Protein AF-A0A1A7XK93-F1 (afdb_monomer_lite)

Foldseek 3Di:
DDLVVVLVVLVVVLVVQLQDQAHDLVRLVVSLVSLVVSVVSCCVVCVVDDDDPVSVCSNCQSVCCVVPNRNNVVDCVVVVVVVVQLVVVLVVDDPPPSVVVSVVVVVVVVVVVVVVDDDDVVCNPVDDDDDDDDD

Organism: NCBI:txid60296

Structure (mmCIF, N/CA/C/O backbone):
data_AF-A0A1A7XK93-F1
#
_entry.id   AF-A0A1A7XK93-F1
#
loop_
_atom_site.group_PDB
_atom_site.id
_atom_site.type_symbol
_atom_site.label_atom_id
_atom_site.label_alt_id
_atom_site.label_comp_id
_atom_site.label_asym_id
_atom_site.label_entity_id
_atom_site.label_seq_id
_atom_site.pdbx_PDB_ins_code
_atom_site.Cartn_x
_atom_site.Cartn_y
_atom_site.Cartn_z
_atom_site.occupancy
_atom_site.B_iso_or_equiv
_atom_site.auth_seq_id
_atom_site.auth_comp_id
_atom_site.auth_asym_id
_atom_site.auth_atom_id
_atom_site.pdbx_PDB_model_num
ATOM 1 N N . LYS A 1 1 ? -3.320 14.365 25.595 1.00 72.00 1 LYS A N 1
ATOM 2 C CA . LYS A 1 1 ? -2.542 14.049 24.365 1.00 72.00 1 LYS A CA 1
ATOM 3 C C . LYS A 1 1 ? -3.192 14.772 23.189 1.00 72.00 1 LYS A C 1
ATOM 5 O O . LYS A 1 1 ? -4.413 14.809 23.154 1.00 72.00 1 LYS A O 1
ATOM 10 N N . ASN A 1 2 ? -2.419 15.374 22.282 1.00 94.06 2 ASN A N 1
ATOM 11 C CA . ASN A 1 2 ? -2.963 16.127 21.144 1.00 94.06 2 ASN A CA 1
ATOM 12 C C . ASN A 1 2 ? -3.764 15.185 20.205 1.00 94.06 2 ASN A C 1
ATOM 14 O O . ASN A 1 2 ? -3.187 14.203 19.724 1.00 94.06 2 ASN A O 1
ATOM 18 N N . PRO A 1 3 ? -5.063 15.445 19.946 1.00 95.00 3 PRO A N 1
ATOM 19 C CA . PRO A 1 3 ? -5.918 14.546 19.168 1.00 95.00 3 PRO A CA 1
ATOM 20 C C . PRO A 1 3 ? -5.495 14.418 17.697 1.00 95.00 3 PRO A C 1
ATOM 22 O O . PRO A 1 3 ? -5.652 13.342 17.120 1.00 95.00 3 PRO A O 1
ATOM 25 N N . TYR A 1 4 ? -4.894 15.460 17.117 1.00 96.69 4 TYR A N 1
ATOM 26 C CA . TYR A 1 4 ? -4.381 15.456 15.743 1.00 96.69 4 TYR A CA 1
ATOM 27 C C . TYR A 1 4 ? -3.130 14.587 15.602 1.00 96.69 4 TYR A C 1
ATOM 29 O O . TYR A 1 4 ? -3.007 13.824 14.648 1.00 96.69 4 TYR A O 1
ATOM 37 N N . ILE A 1 5 ? -2.228 14.632 16.589 1.00 97.25 5 ILE A N 1
ATOM 38 C CA . ILE A 1 5 ? -1.066 13.731 16.619 1.00 97.25 5 ILE A CA 1
ATOM 39 C C . ILE A 1 5 ? -1.545 12.284 16.724 1.00 97.25 5 ILE A C 1
ATOM 41 O O . ILE A 1 5 ? -1.083 11.430 15.975 1.00 97.25 5 ILE A O 1
ATOM 45 N N . GLN A 1 6 ? -2.514 12.010 17.605 1.00 96.06 6 GLN A N 1
ATOM 46 C CA . GLN A 1 6 ? -3.064 10.662 17.730 1.00 96.06 6 GLN A CA 1
ATOM 47 C C . GLN A 1 6 ? -3.709 10.193 16.421 1.00 96.06 6 GLN A C 1
ATOM 49 O O . GLN A 1 6 ? -3.500 9.056 16.031 1.00 96.06 6 GLN A O 1
ATOM 54 N N . PHE A 1 7 ? -4.436 11.062 15.716 1.00 97.12 7 PHE A N 1
ATOM 55 C CA . PHE A 1 7 ? -5.022 10.743 14.412 1.00 97.12 7 PHE A CA 1
ATOM 56 C C . PHE A 1 7 ? -3.972 10.302 13.375 1.00 97.12 7 PHE A C 1
ATOM 58 O O . PHE A 1 7 ? -4.194 9.334 12.647 1.00 97.12 7 PHE A O 1
ATOM 65 N N . ILE A 1 8 ? -2.810 10.964 13.347 1.00 97.50 8 ILE A N 1
ATOM 66 C CA . ILE A 1 8 ? -1.683 10.582 12.481 1.00 97.50 8 ILE A CA 1
ATOM 67 C C . ILE A 1 8 ? -1.069 9.251 12.932 1.00 97.50 8 ILE A C 1
ATOM 69 O O . ILE A 1 8 ? -0.782 8.398 12.096 1.00 97.50 8 ILE A O 1
ATOM 73 N N . LEU A 1 9 ? -0.893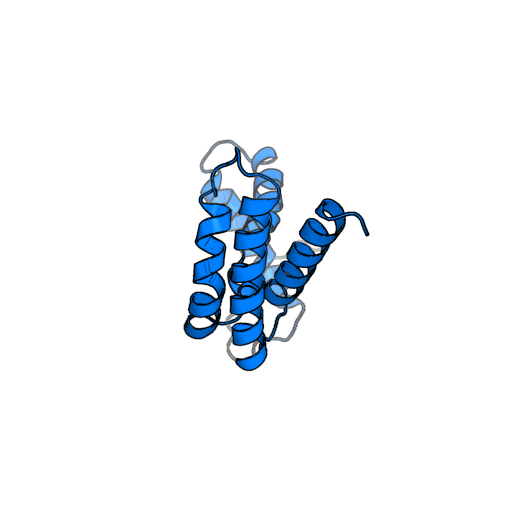 9.041 14.239 1.00 97.50 9 LEU A N 1
ATOM 74 C CA . LEU A 1 9 ? -0.378 7.775 14.773 1.00 97.50 9 LEU A CA 1
ATOM 75 C C . LEU A 1 9 ? -1.303 6.595 14.438 1.00 97.50 9 LEU A C 1
ATOM 77 O O . LEU A 1 9 ? -0.816 5.543 14.031 1.00 97.50 9 LEU A O 1
ATOM 81 N N . ASP A 1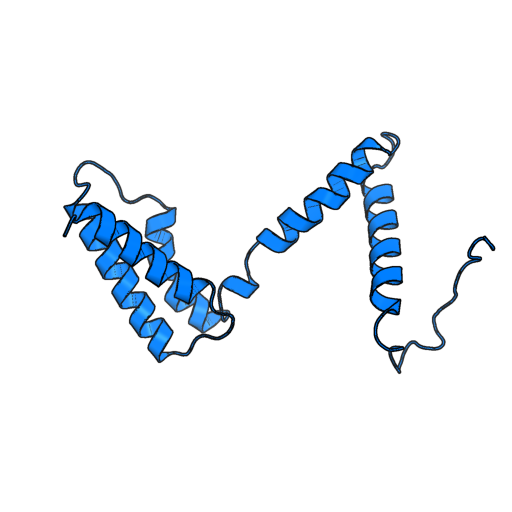 10 ? -2.621 6.789 14.532 1.00 96.69 10 ASP A N 1
ATOM 82 C CA . ASP A 1 10 ? -3.620 5.779 14.166 1.00 96.69 10 ASP A CA 1
ATOM 83 C C . ASP A 1 10 ? -3.486 5.398 12.676 1.00 96.69 10 ASP A C 1
ATOM 85 O O . ASP A 1 10 ? -3.514 4.217 12.324 1.00 96.69 10 ASP A O 1
ATOM 89 N N . LEU A 1 11 ? -3.260 6.386 11.797 1.00 97.69 11 LEU A N 1
ATOM 90 C CA . LEU A 1 11 ? -3.006 6.145 10.373 1.00 97.69 11 LEU A CA 1
ATOM 91 C C . LEU A 1 11 ? -1.701 5.375 10.137 1.00 97.69 11 LEU A C 1
ATOM 93 O O . LEU A 1 11 ? -1.664 4.469 9.308 1.00 97.69 11 LEU A O 1
ATOM 97 N N . ILE A 1 12 ? -0.632 5.710 10.863 1.00 98.19 12 ILE A N 1
ATOM 98 C CA . ILE A 1 12 ? 0.655 5.010 10.757 1.00 98.19 12 ILE A CA 1
ATOM 99 C C . ILE A 1 12 ? 0.497 3.531 11.132 1.00 98.19 12 ILE A C 1
ATOM 101 O O . ILE A 1 12 ? 1.042 2.671 10.443 1.00 98.19 12 ILE A O 1
ATOM 105 N N . GLU A 1 13 ? -0.272 3.212 12.174 1.00 98.00 13 GLU A N 1
ATOM 106 C CA . GLU A 1 13 ? -0.550 1.821 12.556 1.00 98.00 13 GLU A CA 1
ATOM 107 C C . GLU A 1 13 ? -1.330 1.059 11.471 1.00 98.00 13 GLU A C 1
ATOM 109 O O . GLU A 1 13 ? -1.000 -0.089 11.171 1.00 98.00 13 GLU A O 1
ATOM 114 N N . ILE A 1 14 ? -2.302 1.704 10.813 1.00 98.12 14 ILE A N 1
ATOM 115 C CA . ILE A 1 14 ? -2.985 1.133 9.638 1.00 98.12 14 ILE A CA 1
ATOM 116 C C . ILE A 1 14 ? -1.967 0.832 8.529 1.00 98.12 14 ILE A C 1
ATOM 118 O O . ILE A 1 14 ? -1.929 -0.280 8.001 1.00 98.12 14 ILE A O 1
ATOM 122 N N . VAL A 1 15 ? -1.110 1.801 8.194 1.00 96.88 15 VAL A N 1
ATOM 123 C CA . VAL A 1 15 ? -0.100 1.660 7.134 1.00 96.88 15 VAL A CA 1
ATOM 124 C C . VAL A 1 15 ? 0.887 0.531 7.444 1.00 96.88 15 VAL A C 1
ATOM 126 O O . VAL A 1 15 ? 1.202 -0.249 6.549 1.00 96.88 15 VAL A O 1
ATOM 129 N N . LYS A 1 16 ? 1.320 0.364 8.700 1.00 96.94 16 LYS A N 1
ATOM 130 C CA . LYS A 1 16 ? 2.198 -0.751 9.101 1.00 96.94 16 LYS A CA 1
ATOM 131 C C . LYS A 1 16 ? 1.598 -2.116 8.763 1.00 96.94 16 LYS A C 1
ATOM 133 O O . LYS A 1 16 ? 2.316 -2.981 8.270 1.00 96.94 16 LYS A O 1
ATOM 138 N N . ILE A 1 17 ? 0.294 -2.302 8.985 1.00 96.88 17 ILE A N 1
ATOM 139 C CA . ILE A 1 17 ? -0.396 -3.550 8.626 1.00 96.88 17 ILE A CA 1
ATOM 140 C C . ILE A 1 17 ? -0.442 -3.723 7.103 1.00 96.88 17 ILE A C 1
ATOM 142 O O . ILE A 1 17 ? -0.171 -4.813 6.606 1.00 96.88 17 ILE A O 1
ATOM 146 N N . LEU A 1 18 ? -0.748 -2.661 6.350 1.00 96.12 18 LEU A N 1
ATOM 147 C CA . LEU A 1 18 ? -0.827 -2.718 4.882 1.00 96.12 18 LEU A CA 1
ATOM 148 C C . LEU A 1 18 ? 0.516 -3.067 4.219 1.00 96.12 18 LEU A C 1
ATOM 150 O O . LEU A 1 18 ? 0.534 -3.698 3.162 1.00 96.12 18 LEU A O 1
ATOM 154 N N . PHE A 1 19 ? 1.628 -2.679 4.846 1.00 94.56 19 PHE A N 1
ATOM 155 C CA . PHE A 1 19 ? 2.988 -2.970 4.387 1.00 94.56 19 PHE A CA 1
ATOM 156 C C . PHE A 1 19 ? 3.540 -4.311 4.898 1.00 94.56 19 PHE A C 1
ATOM 158 O O . PHE A 1 19 ? 4.648 -4.697 4.524 1.00 94.56 19 PHE A O 1
ATOM 165 N N . ALA A 1 20 ? 2.801 -5.050 5.727 1.00 94.94 20 ALA A N 1
ATOM 166 C CA . ALA A 1 20 ? 3.257 -6.353 6.189 1.00 94.94 20 ALA A CA 1
ATOM 167 C C . ALA A 1 20 ? 3.247 -7.380 5.029 1.00 94.94 20 ALA A C 1
ATOM 169 O O . ALA A 1 20 ? 2.252 -7.496 4.308 1.00 94.94 20 ALA A O 1
ATOM 170 N N . PRO A 1 21 ? 4.325 -8.167 4.836 1.00 93.69 21 PRO A N 1
ATOM 171 C CA . PRO A 1 21 ? 4.433 -9.130 3.731 1.00 93.69 21 PRO A CA 1
ATOM 172 C C . PRO A 1 21 ? 3.527 -10.357 3.893 1.00 93.69 21 PRO A C 1
ATOM 174 O O . PRO A 1 21 ? 3.280 -11.079 2.920 1.00 93.69 21 PRO A O 1
ATOM 177 N N . VAL A 1 22 ? 3.061 -10.595 5.122 1.00 93.88 22 VAL A N 1
ATOM 178 C CA . VAL A 1 22 ? 2.162 -11.674 5.534 1.00 93.88 22 VAL A CA 1
ATOM 179 C C . VAL A 1 22 ? 1.184 -11.089 6.550 1.00 93.88 22 VAL A C 1
ATOM 181 O O . VAL A 1 22 ? 1.602 -10.408 7.486 1.00 93.88 22 VAL A O 1
ATOM 184 N N . VAL A 1 23 ? -0.112 -11.345 6.367 1.00 94.38 23 VAL A N 1
ATOM 185 C CA . VAL A 1 23 ? -1.180 -10.809 7.221 1.00 94.38 23 VAL A CA 1
ATOM 186 C C . VAL A 1 23 ? -2.163 -11.930 7.549 1.00 94.38 23 VAL A C 1
ATOM 188 O O . VAL A 1 23 ? -2.656 -12.599 6.645 1.00 94.38 23 VAL A O 1
ATOM 191 N N . SER A 1 24 ? -2.450 -12.146 8.834 1.00 96.94 24 SER A N 1
ATOM 192 C CA . SER A 1 24 ? -3.459 -13.120 9.275 1.00 96.94 24 SER A CA 1
ATOM 193 C C . SER A 1 24 ? -4.881 -12.562 9.164 1.00 96.94 24 SER A C 1
ATOM 195 O O . SER A 1 24 ? -5.088 -11.352 9.264 1.00 96.94 24 SER A O 1
ATOM 197 N N . LEU A 1 25 ? -5.890 -13.431 9.042 1.00 96.88 25 LEU A N 1
ATOM 198 C CA . LEU A 1 25 ? -7.302 -13.019 8.967 1.00 96.88 25 LEU A CA 1
ATOM 199 C C . LEU A 1 25 ? -7.766 -12.235 10.208 1.00 96.88 25 LEU A C 1
ATOM 201 O O . LEU A 1 25 ? -8.569 -11.304 10.098 1.00 96.88 25 LEU A O 1
ATOM 205 N N . GLN A 1 26 ? -7.225 -12.559 11.386 1.00 97.81 26 GLN A N 1
ATOM 206 C CA . GLN A 1 26 ? -7.472 -11.804 12.617 1.00 97.81 26 GLN A CA 1
ATOM 207 C C . GLN A 1 26 ? -6.932 -10.374 12.495 1.00 97.81 26 GLN A C 1
ATOM 209 O O . GLN A 1 26 ? -7.621 -9.415 12.840 1.00 97.81 26 GLN A O 1
ATOM 214 N N . THR A 1 27 ? -5.727 -10.219 11.937 1.00 97.62 27 THR A N 1
ATOM 215 C CA . THR A 1 27 ? -5.126 -8.903 11.683 1.00 97.62 27 THR A CA 1
ATOM 216 C C . THR A 1 27 ? -5.928 -8.111 10.649 1.00 97.62 27 THR A C 1
ATOM 218 O O . THR A 1 27 ? -6.130 -6.915 10.834 1.00 97.62 27 THR A O 1
ATOM 221 N N . VAL A 1 28 ? -6.463 -8.759 9.608 1.00 97.81 28 VAL A N 1
ATOM 222 C CA . VAL A 1 28 ? -7.352 -8.102 8.629 1.00 97.81 28 VAL A CA 1
ATOM 223 C C . VAL A 1 28 ? -8.660 -7.632 9.275 1.00 97.81 28 VAL A C 1
ATOM 225 O O . VAL A 1 28 ? -9.127 -6.526 9.006 1.00 97.81 28 VAL A O 1
ATOM 228 N N . SER A 1 29 ? -9.235 -8.432 10.175 1.00 97.88 29 SER A N 1
ATOM 229 C CA . SER A 1 29 ? -10.442 -8.044 10.919 1.00 97.88 29 SER A CA 1
ATOM 230 C C . SER A 1 29 ? -10.181 -6.829 11.815 1.00 97.88 29 SER A C 1
ATOM 232 O O . SER A 1 29 ? -10.986 -5.898 11.850 1.00 97.88 29 SER A O 1
ATOM 234 N N . LYS A 1 30 ? -9.015 -6.789 12.474 1.00 98.06 30 LYS A N 1
ATOM 235 C CA . LYS A 1 30 ? -8.554 -5.625 13.243 1.00 98.06 30 LYS A CA 1
ATOM 236 C C . LYS A 1 30 ? -8.341 -4.399 12.349 1.00 98.06 30 LYS A C 1
ATOM 238 O O . LYS A 1 30 ? -8.781 -3.309 12.699 1.00 98.06 30 LYS A O 1
ATOM 243 N N . LEU A 1 31 ? -7.715 -4.575 11.185 1.00 98.31 31 LEU A N 1
ATOM 244 C CA . LEU A 1 31 ? -7.494 -3.510 10.204 1.00 98.31 31 LEU A CA 1
ATOM 245 C C . LEU A 1 31 ? -8.813 -2.850 9.784 1.00 98.31 31 LEU A C 1
ATOM 247 O O . LEU A 1 31 ? -8.883 -1.625 9.732 1.00 98.31 31 LEU A O 1
ATOM 251 N N . LYS A 1 32 ? -9.865 -3.642 9.539 1.00 98.44 32 LYS A N 1
ATOM 252 C CA . LYS A 1 32 ? -11.200 -3.120 9.215 1.00 98.44 32 LYS A CA 1
ATOM 253 C C . LYS A 1 32 ? -11.712 -2.166 10.299 1.00 98.44 32 LYS A C 1
ATOM 255 O O . LYS A 1 32 ? -12.090 -1.042 9.981 1.00 98.44 32 LYS A O 1
ATOM 260 N N . GLN A 1 33 ? -11.661 -2.586 11.564 1.00 98.31 33 GLN A N 1
ATOM 261 C CA . GLN A 1 33 ? -12.092 -1.755 12.695 1.00 98.31 33 GLN A CA 1
ATOM 262 C C . GLN A 1 33 ? -11.254 -0.475 12.806 1.00 98.31 33 GLN A C 1
ATOM 264 O O . GLN A 1 33 ? -11.803 0.618 12.912 1.00 98.31 33 GLN A O 1
ATOM 269 N N . MET A 1 34 ? -9.927 -0.590 12.686 1.00 98.44 34 MET A N 1
ATOM 270 C CA . MET A 1 34 ? -9.021 0.562 12.738 1.00 98.44 34 MET A CA 1
ATOM 271 C C . MET A 1 34 ? -9.325 1.595 11.644 1.00 98.44 34 MET A C 1
ATOM 273 O O . MET A 1 34 ? -9.300 2.793 11.914 1.00 98.44 34 MET A O 1
ATOM 277 N N . ILE A 1 35 ? -9.632 1.149 10.422 1.00 98.31 35 ILE A N 1
ATOM 278 C CA . ILE A 1 35 ? -9.992 2.035 9.305 1.00 98.31 35 ILE A CA 1
ATOM 279 C C . ILE A 1 35 ? -11.330 2.733 9.569 1.00 98.31 35 ILE A C 1
ATOM 281 O O . ILE A 1 35 ? -11.428 3.946 9.380 1.00 98.31 35 ILE A O 1
ATOM 285 N N . GLU A 1 36 ? -12.349 1.999 10.022 1.00 97.75 36 GLU A N 1
ATOM 286 C CA . GLU A 1 36 ? -13.655 2.578 10.353 1.00 97.75 36 GLU A CA 1
ATOM 287 C C . GLU A 1 36 ? -13.533 3.654 11.438 1.00 97.75 36 GLU A C 1
ATOM 289 O O . GLU A 1 36 ? -14.065 4.756 11.287 1.00 97.75 36 GLU A O 1
ATOM 294 N N . ASP A 1 37 ? -12.791 3.367 12.505 1.00 97.69 37 ASP A N 1
ATOM 295 C CA . ASP A 1 37 ? -12.601 4.303 13.611 1.00 97.69 37 ASP A CA 1
ATOM 296 C C . ASP A 1 37 ? -11.757 5.513 13.199 1.00 97.69 37 ASP A C 1
ATOM 298 O O . ASP A 1 37 ? -12.080 6.647 13.566 1.00 97.69 37 ASP A O 1
ATOM 302 N N . HIS A 1 38 ? -10.742 5.309 12.355 1.00 97.69 38 HIS A N 1
ATOM 303 C CA . HIS A 1 38 ? -9.964 6.398 11.771 1.00 97.69 38 HIS A CA 1
ATOM 304 C C . HIS A 1 38 ? -10.846 7.345 10.940 1.00 97.69 38 HIS A C 1
ATOM 306 O O . HIS A 1 38 ? -10.763 8.563 11.100 1.00 97.69 38 HIS A O 1
ATOM 312 N N . LEU A 1 39 ? -11.744 6.820 10.100 1.00 97.19 39 LEU A N 1
ATOM 313 C CA . LEU A 1 39 ? -12.640 7.644 9.278 1.00 97.19 39 LEU A CA 1
ATOM 314 C C . LEU A 1 39 ? -13.711 8.373 10.104 1.00 97.19 39 LEU A C 1
ATOM 316 O O . LEU A 1 39 ? -14.009 9.537 9.823 1.00 97.19 39 LEU A O 1
ATOM 320 N N . LYS A 1 40 ? -14.252 7.738 11.152 1.00 96.69 40 LYS A N 1
ATOM 321 C CA . LYS A 1 40 ? -15.149 8.412 12.111 1.00 96.69 40 LYS A CA 1
ATOM 322 C C . LYS A 1 40 ? -14.430 9.579 12.791 1.00 96.69 40 LYS A C 1
ATOM 324 O O . LYS A 1 40 ? -14.962 10.686 12.845 1.00 96.69 40 LYS A O 1
ATOM 329 N N . LYS A 1 41 ? -13.195 9.357 13.247 1.00 96.88 41 LYS A N 1
ATOM 330 C CA . LYS A 1 41 ? -12.365 10.382 13.892 1.00 96.88 41 LYS A CA 1
ATOM 331 C C . LYS A 1 41 ? -11.981 11.512 12.937 1.00 96.88 41 LYS A C 1
ATOM 333 O O . LYS A 1 41 ? -11.968 12.666 13.350 1.00 96.88 41 LYS A O 1
ATOM 338 N N . PHE A 1 42 ? -11.742 11.211 11.659 1.00 97.75 42 PHE A N 1
ATOM 339 C CA . PHE A 1 42 ? -11.528 12.231 10.629 1.00 97.75 42 PHE A CA 1
ATOM 340 C C . PHE A 1 42 ? -12.719 13.193 10.539 1.00 97.75 42 PHE A C 1
ATOM 342 O O . PHE A 1 42 ? -12.524 14.402 10.598 1.00 97.75 42 PHE A O 1
ATOM 349 N N . ARG A 1 43 ? -13.953 12.672 10.479 1.00 96.88 43 ARG A N 1
ATOM 350 C CA . ARG A 1 43 ? -15.169 13.507 10.434 1.00 96.88 43 ARG A CA 1
ATOM 351 C C . ARG A 1 43 ? -15.373 14.352 11.690 1.00 96.88 43 ARG A C 1
ATOM 353 O O . ARG A 1 43 ? -15.916 15.442 11.590 1.00 96.88 43 ARG A O 1
ATOM 360 N N . GLN A 1 44 ? -14.931 13.867 12.848 1.00 96.62 44 GLN A N 1
ATOM 361 C CA . GLN A 1 44 ? -14.992 14.627 14.098 1.00 96.62 44 GLN A CA 1
ATOM 362 C C . GLN A 1 44 ? -13.957 15.758 14.148 1.00 96.62 44 GLN A C 1
ATOM 364 O O . GLN A 1 44 ? -14.268 16.846 14.618 1.00 96.62 44 GLN A O 1
ATOM 369 N N . LEU A 1 45 ? -12.726 15.503 13.690 1.00 97.44 45 LEU A N 1
ATOM 370 C CA . LEU A 1 45 ? -11.632 16.480 13.743 1.00 97.44 45 LEU A CA 1
ATOM 371 C C . LEU A 1 45 ? -11.676 17.504 12.603 1.00 97.44 45 LEU A C 1
ATOM 373 O O . LEU A 1 45 ? -11.168 18.609 12.766 1.00 97.44 45 LEU A O 1
ATOM 377 N N . PHE A 1 46 ? -12.268 17.140 11.466 1.00 97.00 46 PHE A N 1
ATOM 378 C CA . PHE A 1 46 ? -12.332 17.964 10.259 1.00 97.00 46 PHE A CA 1
ATOM 379 C C . PHE A 1 46 ? -13.769 18.002 9.705 1.00 97.00 46 PHE A C 1
ATOM 381 O O . PHE A 1 46 ? -14.019 17.478 8.616 1.00 97.00 46 PHE A O 1
ATOM 388 N N . PRO A 1 47 ? -14.737 18.579 10.446 1.00 96.75 47 PRO A N 1
ATOM 389 C CA . PRO A 1 47 ? -16.157 18.543 10.074 1.00 96.75 47 PRO A CA 1
ATOM 390 C C . PRO A 1 47 ? -16.452 19.245 8.741 1.00 96.75 47 PRO A C 1
ATOM 392 O O . PRO A 1 47 ? -17.289 18.775 7.974 1.00 96.75 47 PRO A O 1
ATOM 395 N N . GLU A 1 48 ? -15.700 20.299 8.422 1.00 97.75 48 GLU A N 1
ATOM 396 C CA . GLU A 1 48 ? -15.846 21.076 7.183 1.00 97.75 48 GLU A CA 1
ATOM 397 C C . GLU A 1 48 ? -15.259 20.369 5.947 1.00 97.75 48 GLU A C 1
ATOM 399 O O . GLU A 1 48 ? -15.460 20.798 4.810 1.00 97.75 48 GLU A O 1
ATOM 404 N N . ASN A 1 49 ? -14.509 19.279 6.139 1.00 96.50 49 ASN A N 1
ATOM 405 C CA . ASN A 1 49 ? -13.844 18.564 5.060 1.00 96.50 49 ASN A CA 1
ATOM 406 C C . ASN A 1 49 ? -14.619 17.306 4.660 1.00 96.50 49 ASN A C 1
ATOM 408 O O . ASN A 1 49 ? -15.033 16.483 5.480 1.00 96.50 49 ASN A O 1
ATOM 412 N N . ASN A 1 50 ? -14.748 17.106 3.350 1.00 95.50 50 ASN A N 1
ATOM 413 C CA . ASN A 1 50 ? -15.307 15.881 2.798 1.00 95.50 50 ASN A CA 1
ATOM 414 C C . ASN A 1 50 ? -14.307 14.724 2.840 1.00 95.50 50 ASN A C 1
ATOM 416 O O . ASN A 1 50 ? -13.104 14.912 2.661 1.00 95.50 50 ASN A O 1
ATOM 420 N N . VAL A 1 51 ? -14.829 13.507 3.026 1.00 94.62 51 VAL A N 1
ATOM 421 C CA . VAL A 1 51 ? -14.049 12.277 2.841 1.00 94.62 51 VAL A CA 1
ATOM 422 C C . VAL A 1 51 ? -13.661 12.176 1.371 1.00 94.62 51 VAL A C 1
ATOM 424 O O . VAL A 1 51 ? -14.526 12.153 0.496 1.00 94.62 51 VAL A O 1
ATOM 427 N N . ILE A 1 52 ? -12.359 12.119 1.103 1.00 96.38 52 ILE A N 1
ATOM 428 C CA . ILE A 1 52 ? -11.837 12.027 -0.263 1.00 96.38 52 ILE A CA 1
ATOM 429 C C . ILE A 1 52 ? -11.852 10.573 -0.764 1.00 96.38 52 ILE A C 1
ATOM 431 O O . ILE A 1 52 ? -11.824 9.641 0.047 1.00 96.38 52 ILE A O 1
ATOM 435 N N . PRO A 1 53 ? -11.793 10.332 -2.088 1.00 97.62 53 PRO A N 1
ATOM 436 C CA . PRO A 1 53 ? -11.791 8.977 -2.642 1.00 97.62 53 PRO A CA 1
ATOM 437 C C . PRO A 1 53 ? -10.725 8.053 -2.041 1.00 97.62 53 PRO A C 1
ATOM 439 O O . PRO A 1 53 ? -11.016 6.901 -1.746 1.00 97.62 53 PRO A O 1
ATOM 442 N N . LYS A 1 54 ? -9.512 8.560 -1.765 1.00 94.56 54 LYS A N 1
ATOM 443 C CA . LYS A 1 54 ? -8.441 7.766 -1.132 1.00 94.56 54 LYS A CA 1
ATOM 444 C C . LYS A 1 54 ? -8.847 7.214 0.237 1.00 94.56 54 LYS A C 1
ATOM 446 O O . LYS A 1 54 ? -8.554 6.065 0.535 1.00 94.56 54 LYS A O 1
ATOM 451 N N . GLN A 1 55 ? -9.533 8.022 1.043 1.00 95.94 55 GLN A N 1
ATOM 452 C CA . GLN A 1 55 ? -10.040 7.619 2.353 1.00 95.94 55 GLN A CA 1
ATOM 453 C C . GLN A 1 55 ? -11.197 6.624 2.215 1.00 95.94 55 GLN A C 1
ATOM 455 O O . GLN A 1 55 ? -11.233 5.628 2.927 1.00 95.94 55 GLN A O 1
ATOM 460 N N . HIS A 1 56 ? -12.105 6.850 1.260 1.00 96.25 56 HIS A N 1
ATOM 461 C CA . HIS A 1 56 ? -13.175 5.899 0.957 1.00 96.25 56 HIS A CA 1
ATOM 462 C C . HIS A 1 56 ? -12.617 4.530 0.536 1.00 96.25 56 HIS A C 1
ATOM 464 O O . HIS A 1 56 ? -13.066 3.504 1.042 1.00 96.25 56 HIS A O 1
ATOM 470 N N . TYR A 1 57 ? -11.597 4.500 -0.326 1.00 96.19 57 TYR A N 1
ATOM 471 C CA . TYR A 1 57 ? -10.985 3.254 -0.787 1.00 96.19 57 TYR A CA 1
ATOM 472 C C . TYR A 1 57 ? -10.344 2.430 0.331 1.00 96.19 57 TYR A C 1
ATOM 474 O O . TYR A 1 57 ? -10.255 1.212 0.193 1.00 96.19 57 TYR A O 1
ATOM 482 N N . MET A 1 58 ? -9.976 3.044 1.463 1.00 96.69 58 MET A N 1
ATOM 483 C CA . MET A 1 58 ? -9.473 2.298 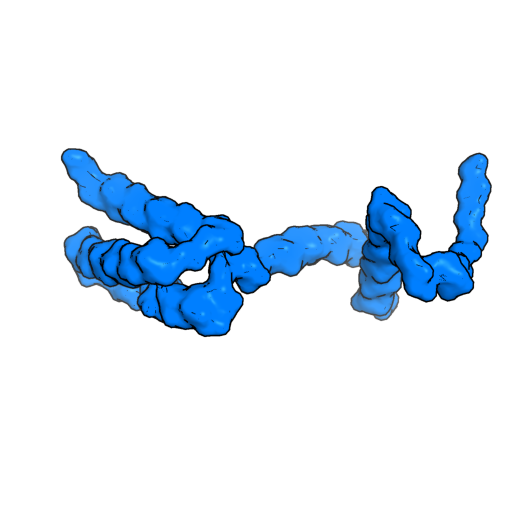2.619 1.00 96.69 58 MET A CA 1
ATOM 484 C C . MET A 1 58 ? -10.488 1.265 3.127 1.00 96.69 58 MET A C 1
ATOM 486 O O . MET A 1 58 ? -10.085 0.188 3.554 1.00 96.69 58 MET A O 1
ATOM 490 N N . LEU A 1 59 ? -11.794 1.538 3.020 1.00 97.38 59 LEU A N 1
ATOM 491 C CA . LEU A 1 59 ? -12.853 0.607 3.436 1.00 97.38 59 LEU A CA 1
ATOM 492 C C . LEU A 1 59 ? -12.823 -0.721 2.664 1.00 97.38 59 LEU A C 1
ATOM 494 O O . LEU A 1 59 ? -13.266 -1.742 3.189 1.00 97.38 59 LEU A O 1
ATOM 498 N N . HIS A 1 60 ? -12.278 -0.715 1.445 1.00 97.00 60 HIS A N 1
ATOM 499 C CA . HIS A 1 60 ? -12.180 -1.894 0.580 1.00 97.00 60 HIS A CA 1
ATOM 500 C C . HIS A 1 60 ? -10.868 -2.664 0.762 1.00 97.00 60 HIS A C 1
ATOM 502 O O . HIS A 1 60 ? -10.758 -3.798 0.305 1.00 97.00 60 HIS A O 1
ATOM 508 N N . LEU A 1 61 ? -9.871 -2.100 1.453 1.00 96.62 61 LEU A N 1
ATOM 509 C CA . LEU A 1 61 ? -8.580 -2.770 1.652 1.00 96.62 61 LEU A CA 1
ATOM 510 C C . LEU A 1 61 ? -8.712 -4.118 2.384 1.00 96.62 61 LEU A C 1
ATOM 512 O O . LEU A 1 61 ? -8.072 -5.074 1.948 1.00 96.62 61 LEU A O 1
ATOM 516 N N . PRO A 1 62 ? -9.540 -4.273 3.440 1.00 97.69 62 PRO A N 1
ATOM 517 C CA . PRO A 1 62 ? -9.691 -5.566 4.102 1.00 97.69 62 PRO A CA 1
ATOM 518 C C . PRO A 1 62 ? -10.228 -6.665 3.175 1.00 97.69 62 PRO A C 1
ATOM 520 O O . PRO A 1 62 ? -9.686 -7.769 3.162 1.00 97.69 62 PRO A O 1
ATOM 523 N N . SER A 1 63 ? -11.259 -6.377 2.370 1.00 97.56 63 SER A N 1
ATOM 524 C CA . SER A 1 63 ? -11.815 -7.355 1.423 1.00 97.56 63 SER A CA 1
ATOM 525 C C . SER A 1 63 ? -10.837 -7.668 0.291 1.00 97.56 63 SER A C 1
ATOM 527 O O . SER A 1 63 ? -10.695 -8.830 -0.087 1.00 97.56 63 SER A O 1
ATOM 529 N N . GLN A 1 64 ? -10.096 -6.667 -0.193 1.00 96.50 64 GLN A N 1
ATOM 530 C CA . GLN A 1 64 ? -9.022 -6.864 -1.167 1.00 96.50 64 GLN A CA 1
ATOM 531 C C . GLN A 1 64 ? -7.904 -7.756 -0.622 1.00 96.50 64 GLN A C 1
ATOM 533 O O . GLN A 1 64 ? -7.450 -8.641 -1.340 1.00 96.50 64 GLN A O 1
ATOM 538 N N . ILE A 1 65 ? -7.490 -7.584 0.639 1.00 97.06 65 ILE A N 1
ATOM 539 C CA . ILE A 1 65 ? -6.458 -8.435 1.252 1.00 97.06 65 ILE A CA 1
ATOM 540 C C . ILE A 1 65 ? -6.924 -9.889 1.346 1.00 97.06 65 ILE A C 1
ATOM 542 O O . ILE A 1 65 ? -6.139 -10.798 1.091 1.00 97.06 65 ILE A O 1
ATOM 546 N N . ILE A 1 66 ? -8.194 -10.120 1.686 1.00 97.00 66 ILE A N 1
ATOM 547 C CA . ILE A 1 66 ? -8.758 -11.476 1.755 1.00 97.00 66 ILE A CA 1
ATOM 548 C C . ILE A 1 66 ? -8.774 -12.130 0.368 1.00 97.00 66 ILE A C 1
ATOM 550 O O . ILE A 1 66 ? -8.440 -13.305 0.250 1.00 97.00 66 ILE A O 1
ATOM 554 N N . ALA A 1 67 ? -9.140 -11.380 -0.673 1.00 96.62 67 ALA A N 1
ATOM 555 C CA . ALA A 1 67 ? -9.280 -11.915 -2.026 1.00 96.62 67 ALA A CA 1
ATOM 556 C C . ALA A 1 67 ? -7.946 -12.058 -2.782 1.00 96.62 67 ALA A C 1
ATOM 558 O O . ALA A 1 67 ? -7.765 -13.011 -3.534 1.00 96.62 67 ALA A O 1
ATOM 559 N N . LEU A 1 68 ? -7.025 -11.105 -2.613 1.00 95.56 68 LEU A N 1
ATOM 560 C CA . LEU A 1 68 ? -5.819 -10.956 -3.440 1.00 95.56 68 LEU A CA 1
ATOM 561 C C . LEU A 1 68 ? -4.517 -11.128 -2.644 1.00 95.56 68 LEU A C 1
ATOM 563 O O . LEU A 1 68 ? -3.426 -11.071 -3.214 1.00 95.56 68 LEU A O 1
ATOM 567 N N . GLY A 1 69 ? -4.601 -11.304 -1.326 1.00 94.62 69 GLY A N 1
ATOM 568 C CA . GLY A 1 69 ? -3.446 -11.353 -0.437 1.00 94.62 69 GLY A CA 1
ATOM 569 C C . GLY A 1 69 ? -2.883 -9.969 -0.068 1.00 94.62 69 GLY A C 1
ATOM 570 O O . GLY A 1 69 ? -3.491 -8.936 -0.350 1.00 94.62 69 GLY A O 1
ATOM 571 N N . PRO A 1 70 ? -1.714 -9.923 0.599 1.00 94.56 70 PRO A N 1
ATOM 572 C CA . PRO A 1 70 ? -1.146 -8.690 1.150 1.00 94.56 70 PRO A CA 1
ATOM 573 C C . PRO A 1 70 ? -0.922 -7.576 0.114 1.00 94.56 70 PRO A C 1
ATOM 575 O O . PRO A 1 70 ? -0.294 -7.800 -0.922 1.00 94.56 70 PRO A O 1
ATOM 578 N N . VAL A 1 71 ? -1.359 -6.349 0.438 1.00 92.81 71 VAL A N 1
ATOM 579 C CA . VAL A 1 71 ? -1.351 -5.184 -0.478 1.00 92.81 71 VAL A CA 1
ATOM 580 C C . VAL A 1 71 ? 0.047 -4.830 -0.982 1.00 92.81 71 VAL A C 1
ATOM 582 O O . VAL A 1 71 ? 0.191 -4.413 -2.129 1.00 92.81 71 VAL A O 1
ATOM 585 N N . ILE A 1 72 ? 1.091 -5.047 -0.173 1.00 91.94 72 ILE A N 1
ATOM 586 C CA . ILE A 1 72 ? 2.483 -4.762 -0.557 1.00 91.94 72 ILE A CA 1
ATOM 587 C C . ILE A 1 72 ? 2.913 -5.458 -1.860 1.00 91.94 72 ILE A C 1
ATOM 589 O O . ILE A 1 72 ? 3.746 -4.929 -2.595 1.00 91.94 72 ILE A O 1
ATOM 593 N N . ARG A 1 73 ? 2.317 -6.612 -2.191 1.00 88.88 73 ARG A N 1
ATOM 594 C CA . ARG A 1 73 ? 2.621 -7.365 -3.421 1.00 88.88 73 ARG A CA 1
ATOM 595 C C . ARG A 1 73 ? 2.032 -6.726 -4.681 1.00 88.88 73 ARG A C 1
ATOM 597 O O . ARG A 1 73 ? 2.509 -7.010 -5.773 1.00 88.88 73 ARG A O 1
ATOM 604 N N . HIS A 1 74 ? 1.055 -5.838 -4.517 1.00 87.94 74 HIS A N 1
ATOM 605 C CA . HIS A 1 74 ? 0.312 -5.183 -5.598 1.00 87.94 74 HIS A CA 1
ATOM 606 C C . HIS A 1 74 ? 0.727 -3.720 -5.803 1.00 87.94 74 HIS A C 1
ATOM 608 O O . HIS A 1 74 ? 0.133 -3.009 -6.610 1.00 87.94 74 HIS A O 1
ATOM 614 N N . MET A 1 75 ? 1.726 -3.229 -5.063 1.00 88.19 75 MET A N 1
ATOM 615 C CA . MET A 1 75 ? 2.128 -1.823 -5.124 1.00 88.19 75 MET A CA 1
ATOM 616 C C . MET A 1 75 ? 2.921 -1.489 -6.389 1.00 88.19 75 MET A C 1
ATOM 618 O O . MET A 1 75 ? 3.885 -2.166 -6.747 1.00 88.19 75 MET A O 1
ATOM 622 N N . CYS A 1 76 ? 2.608 -0.339 -6.990 1.00 90.25 76 CYS A N 1
ATOM 623 C CA . CYS A 1 76 ? 3.289 0.143 -8.191 1.00 90.25 76 CYS A CA 1
ATOM 624 C C . CYS A 1 76 ? 4.706 0.689 -7.951 1.00 90.25 76 CYS A C 1
ATOM 626 O O . CYS A 1 76 ? 5.408 0.991 -8.914 1.00 90.25 76 CYS A O 1
ATOM 628 N N . MET A 1 77 ? 5.169 0.774 -6.696 1.00 88.00 77 MET A N 1
ATOM 629 C CA . MET A 1 77 ? 6.486 1.335 -6.353 1.00 88.00 77 MET A CA 1
ATOM 630 C C . MET A 1 77 ? 7.643 0.635 -7.079 1.00 88.00 77 MET A C 1
ATOM 632 O O . MET A 1 77 ? 8.625 1.281 -7.443 1.00 88.00 77 MET A O 1
ATOM 636 N N . ARG A 1 78 ? 7.530 -0.677 -7.337 1.00 87.06 78 ARG A N 1
ATOM 637 C CA . ARG A 1 78 ? 8.538 -1.423 -8.109 1.00 87.06 78 ARG A CA 1
ATOM 638 C C . ARG A 1 78 ? 8.588 -0.967 -9.569 1.00 87.06 78 ARG A C 1
ATOM 640 O O . ARG A 1 78 ? 9.677 -0.770 -10.103 1.00 87.06 78 ARG A O 1
ATOM 647 N N . PHE A 1 79 ? 7.428 -0.754 -10.190 1.00 89.12 79 PHE A N 1
ATOM 648 C CA . PHE A 1 79 ? 7.338 -0.253 -11.562 1.00 89.12 79 PHE A CA 1
ATOM 649 C C . PHE A 1 79 ? 7.853 1.187 -11.667 1.00 89.12 79 PHE A C 1
ATOM 651 O O . PHE A 1 79 ? 8.628 1.494 -12.571 1.00 89.12 79 PHE A O 1
ATOM 658 N N . GLU A 1 80 ? 7.507 2.047 -10.706 1.00 91.31 80 GLU A N 1
ATOM 659 C CA . GLU A 1 80 ? 8.023 3.421 -10.651 1.00 91.31 80 GLU A CA 1
ATOM 660 C C . GLU A 1 80 ? 9.543 3.459 -10.456 1.00 91.31 80 GLU A C 1
ATOM 662 O O . GLU A 1 80 ? 10.240 4.213 -11.136 1.00 91.31 80 GLU A O 1
ATOM 667 N N . SER A 1 81 ? 10.079 2.591 -9.594 1.00 90.19 81 SER A N 1
ATOM 668 C CA . SER A 1 81 ? 11.526 2.470 -9.385 1.00 90.19 81 SER A CA 1
ATOM 669 C C . SER A 1 81 ? 12.238 2.022 -10.666 1.00 90.19 81 SER A C 1
ATOM 671 O O . SER A 1 81 ? 13.239 2.622 -11.063 1.00 90.19 81 SER A O 1
ATOM 673 N N . LYS A 1 82 ? 11.686 1.027 -11.379 1.00 89.00 82 LYS A N 1
ATOM 674 C CA . LYS A 1 82 ? 12.208 0.573 -12.679 1.00 89.00 82 LYS A CA 1
ATOM 675 C C . LYS A 1 82 ? 12.145 1.671 -13.745 1.00 89.00 82 LYS A C 1
ATOM 677 O O . LYS A 1 82 ? 13.020 1.744 -14.602 1.00 89.00 82 LYS A O 1
ATOM 682 N N . HIS A 1 83 ? 11.170 2.575 -13.677 1.00 91.38 83 HIS A N 1
ATOM 683 C CA . HIS A 1 83 ? 11.054 3.689 -14.616 1.00 91.38 83 HIS A CA 1
ATOM 684 C C . HIS A 1 83 ? 12.279 4.626 -14.603 1.00 91.38 83 HIS A C 1
ATOM 686 O O . HIS A 1 83 ? 12.610 5.218 -15.630 1.00 91.38 83 HIS A O 1
ATOM 692 N N . SER A 1 84 ? 13.001 4.729 -13.479 1.00 90.81 84 SER A N 1
ATOM 693 C CA . SER A 1 84 ? 14.251 5.503 -13.397 1.00 90.81 84 SER A CA 1
ATOM 694 C C . SER A 1 84 ? 15.311 5.015 -14.395 1.00 90.81 84 SER A C 1
ATOM 696 O O . SER A 1 84 ? 15.905 5.824 -15.110 1.00 90.81 84 SER A O 1
ATOM 698 N N . TYR A 1 85 ? 15.471 3.692 -14.523 1.00 90.75 85 TYR A N 1
ATOM 699 C CA . TYR A 1 85 ? 16.376 3.070 -15.495 1.00 90.75 85 TYR A CA 1
ATOM 700 C C . TYR A 1 85 ? 16.037 3.496 -16.929 1.00 90.75 85 TYR A C 1
ATOM 702 O O . TYR A 1 85 ? 16.907 3.948 -17.675 1.00 90.75 85 TYR A O 1
ATOM 710 N N . PHE A 1 86 ? 14.757 3.427 -17.301 1.00 93.81 86 PHE A N 1
ATOM 711 C CA . PHE A 1 86 ? 14.316 3.790 -18.647 1.00 93.81 86 PHE A CA 1
ATOM 712 C C . PHE A 1 86 ? 14.519 5.277 -18.947 1.00 93.81 86 PHE A C 1
ATOM 714 O O . PHE A 1 86 ? 14.977 5.617 -20.037 1.00 93.81 86 PHE A O 1
ATOM 721 N N . LYS A 1 87 ? 14.258 6.166 -17.979 1.00 92.25 87 LYS A N 1
ATOM 722 C CA . LYS A 1 87 ? 14.523 7.606 -18.135 1.00 92.25 87 LYS A CA 1
ATOM 723 C C . LYS A 1 87 ? 16.007 7.895 -18.349 1.00 92.25 87 LYS A C 1
ATOM 725 O O . LYS A 1 87 ? 16.348 8.700 -19.211 1.00 92.25 87 LYS A O 1
ATOM 730 N N . GLN A 1 88 ? 16.881 7.219 -17.604 1.00 91.94 88 GLN A N 1
ATOM 731 C CA . GLN A 1 88 ? 18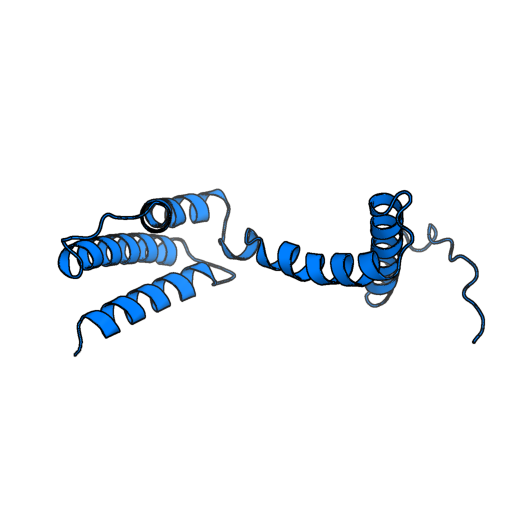.327 7.392 -17.731 1.00 91.94 88 GLN A CA 1
ATOM 732 C C . GLN A 1 88 ? 18.859 6.921 -19.091 1.00 91.94 88 GLN A C 1
ATOM 734 O O . GLN A 1 88 ? 19.763 7.544 -19.641 1.00 91.94 88 GLN A O 1
ATOM 739 N N . TRP A 1 89 ? 18.328 5.826 -19.635 1.00 91.50 89 TRP A N 1
ATOM 740 C CA . TRP A 1 89 ? 18.723 5.352 -20.962 1.00 91.50 89 TRP A CA 1
ATOM 741 C C . TRP A 1 89 ? 18.121 6.190 -22.081 1.00 91.50 89 TRP A C 1
ATOM 743 O O . TRP A 1 89 ? 18.803 6.468 -23.061 1.00 91.50 89 TRP A O 1
ATOM 753 N N . SER A 1 90 ? 16.883 6.658 -21.923 1.00 92.75 90 SER A N 1
ATOM 754 C CA . SER A 1 90 ? 16.211 7.459 -22.945 1.00 92.75 90 SER A CA 1
ATOM 755 C C . SER A 1 90 ? 16.968 8.742 -23.290 1.00 92.75 90 SER A C 1
ATOM 757 O O . SER A 1 90 ? 16.888 9.177 -24.432 1.00 92.75 90 SER A O 1
ATOM 759 N N . SER A 1 91 ? 17.706 9.339 -22.347 1.00 91.75 91 SER A N 1
ATOM 760 C CA . SER A 1 91 ? 18.517 10.536 -22.613 1.00 91.75 91 SER A CA 1
ATOM 761 C C . SER A 1 91 ? 19.819 10.254 -23.373 1.00 91.75 91 SER A C 1
ATOM 763 O O . SER A 1 91 ? 20.452 11.189 -23.855 1.00 91.75 91 SER A O 1
ATOM 765 N N . LYS A 1 92 ? 20.225 8.983 -23.483 1.00 90.56 92 LYS A N 1
ATOM 766 C CA . LYS A 1 92 ? 21.465 8.537 -24.143 1.00 90.56 92 LYS A CA 1
ATOM 767 C C . LYS A 1 92 ? 21.227 7.948 -25.535 1.00 90.56 92 LYS A C 1
ATOM 769 O O . LYS A 1 92 ? 22.183 7.648 -26.244 1.00 90.56 92 LYS A O 1
ATOM 774 N N . LEU A 1 93 ? 19.968 7.725 -25.906 1.00 90.50 93 LEU A N 1
ATOM 775 C CA . LEU A 1 93 ? 19.577 7.102 -27.166 1.00 90.50 93 LEU A CA 1
ATOM 776 C C . LEU A 1 93 ? 19.291 8.153 -28.242 1.00 90.50 93 LEU A C 1
ATOM 778 O O . LEU A 1 93 ? 18.994 9.310 -27.953 1.00 90.50 93 LEU A O 1
ATOM 782 N N . ASN A 1 94 ? 19.321 7.725 -29.504 1.00 89.31 94 ASN A N 1
ATOM 783 C CA . ASN A 1 94 ? 18.743 8.516 -30.586 1.00 89.31 94 ASN A CA 1
ATOM 784 C C . ASN A 1 94 ? 17.201 8.486 -30.512 1.00 89.31 94 ASN A C 1
ATOM 786 O O . ASN A 1 94 ? 16.608 7.568 -29.948 1.00 89.31 94 ASN A O 1
ATOM 790 N N . PHE A 1 95 ? 16.536 9.471 -31.119 1.00 91.31 95 PHE A N 1
ATOM 791 C CA . PHE A 1 95 ? 15.069 9.587 -31.091 1.00 91.31 95 PHE A CA 1
ATOM 792 C C . PHE A 1 95 ? 14.334 8.606 -32.021 1.00 91.31 95 PHE A C 1
ATOM 794 O O . PHE A 1 95 ? 13.110 8.663 -32.143 1.00 91.31 95 PHE A O 1
ATOM 801 N N . LYS A 1 96 ? 15.043 7.687 -32.685 1.00 93.44 96 LYS A N 1
ATOM 802 C CA . LYS A 1 96 ? 14.439 6.710 -33.591 1.00 93.44 96 LYS A CA 1
ATOM 803 C C . LYS A 1 96 ? 14.165 5.415 -32.833 1.00 93.44 96 LYS A C 1
ATOM 805 O O . LYS A 1 96 ? 15.080 4.749 -32.367 1.00 93.44 96 LYS A O 1
ATOM 810 N N . ASN A 1 97 ? 12.896 5.013 -32.770 1.00 93.69 97 ASN A N 1
ATOM 811 C CA . ASN A 1 97 ? 12.470 3.754 -32.144 1.00 93.69 97 ASN A CA 1
ATOM 812 C C . ASN A 1 97 ? 12.912 3.603 -30.670 1.00 93.69 97 ASN A C 1
ATOM 814 O O . ASN A 1 97 ? 13.265 2.503 -30.247 1.00 93.69 97 ASN A O 1
ATOM 818 N N . VAL A 1 98 ? 12.863 4.686 -29.882 1.00 94.12 98 VAL A N 1
ATOM 819 C CA . VAL A 1 98 ? 13.325 4.737 -28.478 1.00 94.12 98 VAL A CA 1
ATOM 820 C C . VAL A 1 98 ? 12.819 3.551 -27.649 1.00 94.12 98 VAL A C 1
ATOM 822 O O . VAL A 1 98 ? 13.612 2.887 -26.990 1.00 94.12 98 VAL A O 1
ATOM 825 N N . CYS A 1 99 ? 11.525 3.219 -27.730 1.00 94.44 99 CYS A N 1
ATOM 826 C CA . CYS A 1 99 ? 10.945 2.100 -26.982 1.00 94.44 99 CYS A CA 1
ATOM 827 C C . CYS A 1 99 ? 11.592 0.749 -27.325 1.00 94.44 99 CYS A C 1
ATOM 829 O O . CYS A 1 99 ? 11.854 -0.040 -26.423 1.00 94.44 99 CYS A O 1
ATOM 831 N N . LYS A 1 100 ? 11.900 0.497 -28.606 1.00 95.19 100 LYS A N 1
ATOM 832 C CA . LYS A 1 100 ? 12.567 -0.742 -29.039 1.00 95.19 100 LYS A CA 1
ATOM 833 C C . LYS A 1 100 ? 13.970 -0.832 -28.441 1.00 95.19 100 LYS A C 1
ATOM 835 O O . LYS A 1 100 ? 14.333 -1.862 -27.882 1.00 95.19 100 LYS A O 1
ATOM 840 N N . SER A 1 101 ? 14.732 0.256 -28.515 1.00 94.69 101 SER A N 1
ATOM 841 C CA . SER A 1 101 ? 16.080 0.323 -27.945 1.00 94.69 101 SER A CA 1
ATOM 842 C C . SER A 1 101 ? 16.061 0.139 -26.424 1.00 94.69 101 SER A C 1
ATOM 844 O O . SER A 1 101 ? 16.836 -0.649 -25.893 1.00 94.69 101 SER A O 1
ATOM 846 N N . LEU A 1 102 ? 15.134 0.799 -25.721 1.00 94.56 102 LEU A N 1
ATOM 847 C CA . LEU A 1 102 ? 14.965 0.670 -24.271 1.00 94.56 102 LEU A CA 1
ATOM 848 C C . LEU A 1 102 ? 14.624 -0.760 -23.839 1.00 94.56 102 LEU A C 1
ATOM 850 O O . LEU A 1 102 ? 15.207 -1.255 -22.876 1.00 94.56 102 LEU A O 1
ATOM 854 N N . VAL A 1 103 ? 13.702 -1.426 -24.541 1.00 94.25 103 VAL A N 1
ATOM 855 C CA . VAL A 1 103 ? 13.335 -2.820 -24.247 1.00 94.25 103 VAL A CA 1
ATOM 856 C C . VAL A 1 103 ? 14.518 -3.754 -24.489 1.00 94.25 103 VAL A C 1
ATOM 858 O O . VAL A 1 103 ? 14.794 -4.592 -23.637 1.00 94.25 103 VAL A O 1
ATOM 861 N N . ASN A 1 104 ? 15.269 -3.569 -25.580 1.00 91.62 104 ASN A N 1
ATOM 862 C CA . ASN A 1 104 ? 16.462 -4.371 -25.859 1.00 91.62 104 ASN A CA 1
ATOM 863 C C . ASN A 1 104 ? 17.529 -4.214 -24.765 1.00 91.62 104 ASN A C 1
ATOM 865 O O . ASN A 1 104 ? 18.033 -5.211 -24.253 1.00 91.62 104 ASN A O 1
ATOM 869 N N . HIS A 1 105 ? 17.841 -2.978 -24.361 1.00 89.81 105 HIS A N 1
ATOM 870 C CA . HIS A 1 105 ? 18.786 -2.728 -23.267 1.00 89.81 105 HIS A CA 1
ATOM 871 C C . HIS A 1 105 ? 18.310 -3.337 -21.947 1.00 89.81 105 HIS A C 1
ATOM 873 O O . HIS A 1 105 ? 19.112 -3.911 -21.210 1.00 89.81 105 HIS A O 1
ATOM 879 N N . ASN A 1 106 ? 17.010 -3.238 -21.661 1.00 91.31 106 ASN A N 1
ATOM 880 C CA . ASN A 1 106 ? 16.434 -3.834 -20.469 1.00 91.31 106 ASN A CA 1
ATOM 881 C C . ASN A 1 106 ? 16.564 -5.356 -20.478 1.00 91.31 106 ASN A C 1
ATOM 883 O O . ASN A 1 106 ? 16.986 -5.923 -19.480 1.00 91.31 106 ASN A O 1
ATOM 887 N N . GLN A 1 107 ? 16.221 -6.002 -21.594 1.00 90.88 107 GLN A N 1
ATOM 888 C CA . GLN A 1 107 ? 16.293 -7.454 -21.720 1.00 90.88 107 GLN A CA 1
ATOM 889 C C . GLN A 1 107 ? 17.725 -7.955 -21.515 1.00 90.88 107 GLN A C 1
ATOM 891 O O . GLN A 1 107 ? 17.929 -8.904 -20.768 1.00 90.88 107 GLN A O 1
ATOM 896 N N . LEU A 1 108 ? 18.713 -7.278 -22.110 1.00 87.19 108 LEU A N 1
ATOM 897 C CA . LEU A 1 108 ? 20.127 -7.602 -21.909 1.00 87.19 108 LEU A CA 1
ATOM 898 C C . LEU A 1 108 ? 20.536 -7.476 -20.436 1.00 87.19 108 LEU A C 1
ATOM 900 O O . LEU A 1 108 ? 21.172 -8.380 -19.903 1.00 87.19 108 LEU A O 1
ATOM 904 N N . LEU A 1 109 ? 20.133 -6.394 -19.759 1.00 84.69 109 LEU A N 1
ATOM 905 C CA . LEU A 1 109 ? 20.421 -6.210 -18.335 1.00 84.69 109 LEU A CA 1
ATOM 906 C C . LEU A 1 109 ? 19.800 -7.318 -17.470 1.00 84.69 109 LEU A C 1
ATOM 908 O O . LEU A 1 109 ? 20.480 -7.851 -16.598 1.00 84.69 109 LEU A O 1
ATOM 912 N N . GLU A 1 110 ? 18.528 -7.655 -17.697 1.00 84.38 110 GLU A N 1
ATOM 913 C CA . GLU A 1 110 ? 17.826 -8.704 -16.943 1.00 84.38 110 GLU A CA 1
ATOM 914 C C . GLU A 1 110 ? 18.473 -10.081 -17.16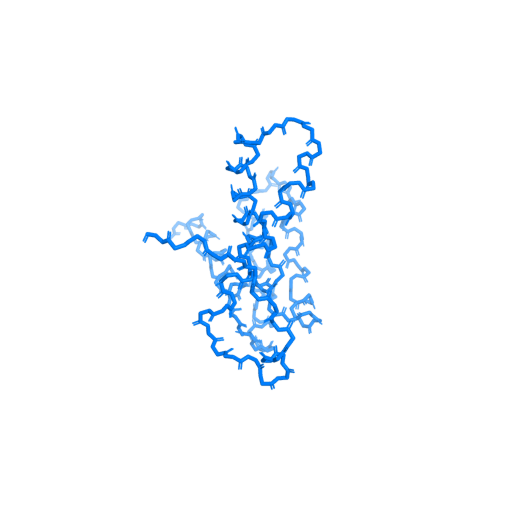6 1.00 84.38 110 GLU A C 1
ATOM 916 O O . GLU A 1 110 ? 18.639 -10.834 -16.204 1.00 84.38 110 GLU A O 1
ATOM 921 N N . CYS A 1 111 ? 18.910 -10.389 -18.397 1.00 80.50 111 CYS A N 1
ATOM 922 C CA . CYS A 1 111 ? 19.685 -11.598 -18.684 1.00 80.50 111 CYS A CA 1
ATOM 923 C C . CYS A 1 111 ? 20.979 -11.623 -17.859 1.00 80.50 111 CYS A C 1
ATOM 925 O O . CYS A 1 111 ? 21.174 -12.551 -17.081 1.00 80.50 111 CYS A O 1
ATOM 927 N N . CYS A 1 112 ? 21.808 -10.574 -17.926 1.00 76.00 112 CYS A N 1
ATOM 928 C CA . CYS A 1 112 ? 23.066 -10.515 -17.172 1.00 76.00 112 CYS A CA 1
ATOM 929 C C . CYS A 1 112 ? 22.867 -10.612 -15.649 1.00 76.00 112 CYS A C 1
ATOM 931 O O . CYS A 1 112 ? 23.678 -11.214 -14.953 1.00 76.00 112 CYS A O 1
ATOM 933 N N . GLN A 1 113 ? 21.797 -10.022 -15.110 1.00 67.81 113 GLN A N 1
ATOM 934 C CA . GLN A 1 113 ? 21.497 -10.090 -13.676 1.00 67.81 113 GLN A CA 1
ATOM 935 C C . GLN A 1 113 ? 21.039 -11.488 -13.246 1.00 67.81 113 GLN A C 1
ATOM 937 O O . GLN A 1 113 ? 21.434 -11.960 -12.179 1.00 67.81 113 GLN A O 1
ATOM 942 N N . SER A 1 114 ? 20.268 -12.173 -14.091 1.00 62.22 114 SER A N 1
ATOM 943 C CA . SER A 1 114 ? 19.787 -13.537 -13.833 1.00 62.22 114 SER A CA 1
ATOM 944 C C . SER A 1 114 ? 20.915 -14.575 -13.819 1.00 62.22 114 SER A C 1
ATOM 946 O O . SER A 1 114 ? 20.780 -15.624 -13.202 1.00 62.22 114 SER A O 1
ATOM 948 N N . GLU A 1 115 ? 22.054 -14.275 -14.444 1.00 55.72 115 GLU A N 1
ATOM 949 C CA . GLU A 1 115 ? 23.228 -15.156 -14.483 1.00 55.72 115 GLU A CA 1
ATOM 950 C C . GLU A 1 115 ? 23.997 -15.229 -13.156 1.00 55.72 115 GLU A C 1
ATOM 952 O O . GLU A 1 115 ? 24.746 -16.176 -12.932 1.00 55.72 115 GLU A O 1
ATOM 957 N N . THR A 1 116 ? 23.802 -14.270 -12.244 1.00 54.06 116 THR A N 1
ATOM 958 C CA . THR A 1 116 ? 24.539 -14.221 -10.963 1.00 54.06 116 THR A CA 1
ATOM 959 C C . THR A 1 116 ? 23.967 -15.117 -9.858 1.00 54.06 116 THR A C 1
ATOM 961 O O . THR A 1 116 ? 24.493 -15.131 -8.745 1.00 54.06 116 THR A O 1
ATOM 964 N N . GLY A 1 117 ? 22.928 -15.908 -10.141 1.00 55.50 117 GLY A N 1
ATOM 965 C CA . GLY A 1 117 ? 22.313 -16.803 -9.164 1.00 55.50 117 GLY A CA 1
ATOM 966 C C . GLY A 1 117 ? 21.787 -18.079 -9.804 1.00 55.50 117 GLY A C 1
ATOM 967 O O . GLY A 1 117 ? 20.656 -18.103 -10.272 1.00 55.50 117 GLY A O 1
ATOM 968 N N . THR A 1 118 ? 22.588 -19.146 -9.723 1.00 51.88 118 THR A N 1
ATOM 969 C CA . THR A 1 118 ? 22.276 -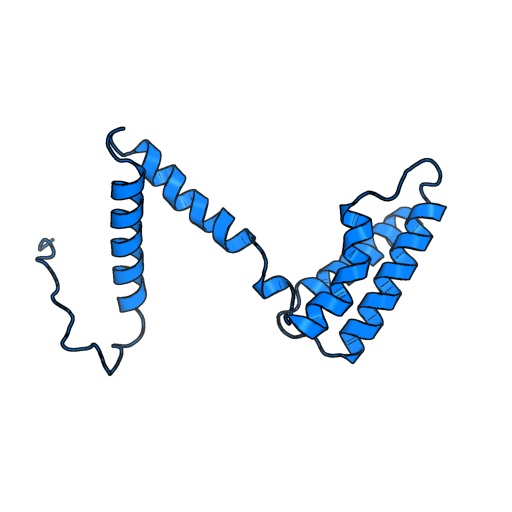20.542 -10.096 1.00 51.88 118 THR A CA 1
ATOM 970 C C . THR A 1 118 ? 21.916 -20.776 -11.565 1.00 51.88 118 THR A C 1
ATOM 972 O O . THR A 1 118 ? 20.879 -20.342 -12.054 1.00 51.88 118 THR A O 1
ATOM 975 N N . GLU A 1 119 ? 22.753 -21.553 -12.254 1.00 56.50 119 GLU A N 1
ATOM 976 C CA . GLU A 1 119 ? 22.424 -22.146 -13.551 1.00 56.50 119 GLU A CA 1
ATOM 977 C C . GLU A 1 119 ? 21.053 -22.836 -13.468 1.00 56.50 119 GLU A C 1
ATOM 979 O O . GLU A 1 119 ? 20.848 -23.754 -12.670 1.00 56.50 119 GLU A O 1
ATOM 984 N N . HIS A 1 120 ? 20.080 -22.360 -14.247 1.00 54.16 120 HIS A N 1
ATOM 985 C CA . HIS A 1 120 ? 18.755 -22.965 -14.270 1.00 54.16 120 HIS A CA 1
ATOM 986 C C . HIS A 1 120 ? 18.861 -24.356 -14.919 1.00 54.16 120 HIS A C 1
ATOM 988 O O . HIS A 1 120 ? 19.199 -24.429 -16.102 1.00 54.16 120 HIS A O 1
ATOM 994 N N . PRO A 1 121 ? 18.527 -25.456 -14.216 1.00 56.34 121 PRO A N 1
ATOM 995 C CA . PRO A 1 121 ? 18.896 -26.822 -14.613 1.00 56.34 121 PRO A CA 1
ATOM 996 C C . PRO A 1 121 ? 18.315 -27.278 -15.959 1.00 56.34 121 PRO A C 1
ATOM 998 O O . PRO A 1 121 ? 18.821 -28.217 -16.560 1.00 56.34 121 PRO A O 1
ATOM 1001 N N . ILE A 1 122 ? 17.262 -26.616 -16.444 1.00 51.47 122 ILE A N 1
ATOM 1002 C CA . ILE A 1 122 ? 16.591 -26.951 -17.710 1.00 51.47 122 ILE A CA 1
ATOM 1003 C C . ILE A 1 122 ? 17.201 -26.206 -18.910 1.00 51.47 122 ILE A C 1
ATOM 1005 O O . ILE A 1 122 ? 17.176 -26.723 -20.018 1.00 51.47 122 ILE A O 1
ATOM 1009 N N . PHE A 1 123 ? 17.776 -25.016 -18.706 1.00 55.59 123 PHE A N 1
ATOM 1010 C CA . PHE A 1 123 ? 18.179 -24.117 -19.802 1.00 55.59 123 PHE A CA 1
ATOM 1011 C C . PHE A 1 123 ? 19.695 -23.914 -19.888 1.00 55.59 123 PHE A C 1
ATOM 1013 O O . PHE A 1 123 ? 20.165 -23.020 -20.587 1.00 55.59 123 PHE A O 1
ATOM 1020 N N . VAL A 1 124 ? 20.471 -24.760 -19.200 1.00 55.28 124 VAL A N 1
ATOM 1021 C CA . VAL A 1 124 ? 21.945 -24.710 -19.180 1.00 55.28 124 VAL A CA 1
ATOM 1022 C C . VAL A 1 124 ? 22.536 -24.742 -20.595 1.00 55.28 124 VAL A C 1
ATOM 1024 O O . VAL A 1 124 ? 23.524 -24.068 -20.866 1.00 55.28 124 VAL A O 1
ATOM 1027 N N . HIS A 1 125 ? 21.914 -25.490 -21.510 1.00 53.28 125 HIS A N 1
ATOM 1028 C CA . HIS A 1 125 ? 22.429 -25.727 -22.862 1.00 53.28 125 HIS A CA 1
ATOM 1029 C C . HIS A 1 125 ? 21.778 -24.872 -23.958 1.00 53.28 125 HIS A C 1
ATOM 1031 O O . HIS A 1 125 ? 22.247 -24.895 -25.090 1.00 53.28 125 HIS A O 1
ATOM 1037 N N . GLU A 1 126 ? 20.733 -24.102 -23.644 1.00 59.59 126 GLU A N 1
ATOM 1038 C CA . GLU A 1 126 ? 20.085 -23.189 -24.607 1.00 59.59 126 GLU A CA 1
ATOM 1039 C C . GLU A 1 126 ? 20.733 -21.795 -24.619 1.00 59.59 126 GLU A C 1
ATOM 1041 O O . GLU A 1 126 ? 20.288 -20.884 -25.319 1.00 59.59 126 GLU A O 1
ATOM 1046 N N . LYS A 1 127 ? 21.796 -21.609 -23.831 1.00 54.66 127 LYS A N 1
ATOM 1047 C CA . LYS A 1 127 ? 22.476 -20.328 -23.685 1.00 54.66 127 LYS A CA 1
ATOM 1048 C C . LYS A 1 127 ? 23.569 -20.171 -24.746 1.00 54.66 127 LYS A C 1
ATOM 1050 O O . LYS A 1 127 ? 24.719 -20.540 -24.524 1.00 54.66 127 LYS A O 1
ATOM 1055 N N . GLU A 1 128 ? 23.234 -19.558 -25.877 1.00 56.31 128 GLU A N 1
ATOM 1056 C CA . GLU A 1 128 ? 24.245 -18.998 -26.780 1.00 56.31 128 GLU A CA 1
ATOM 1057 C C . GLU A 1 128 ? 24.705 -17.638 -26.243 1.00 56.31 128 GLU A C 1
ATOM 1059 O O . GLU A 1 128 ? 24.023 -16.619 -26.367 1.00 56.31 128 GLU A O 1
ATOM 1064 N N . LEU A 1 129 ? 25.873 -17.621 -25.602 1.00 53.97 129 LEU A N 1
ATOM 1065 C CA . LEU A 1 129 ? 26.552 -16.374 -25.271 1.00 53.97 129 LEU A CA 1
ATOM 1066 C C . LEU A 1 129 ? 27.157 -15.792 -26.552 1.00 53.97 129 LEU A C 1
ATOM 1068 O O . LEU A 1 129 ? 28.029 -16.397 -27.173 1.00 53.97 129 LEU A O 1
ATOM 1072 N N . GLY A 1 130 ? 26.691 -14.605 -26.943 1.00 50.75 130 GLY A N 1
ATOM 1073 C CA . GLY A 1 130 ? 27.349 -13.813 -27.982 1.00 50.75 130 GLY A CA 1
ATOM 1074 C C . GLY A 1 130 ? 28.759 -13.390 -27.544 1.00 50.75 130 GLY A C 1
ATOM 1075 O O . GLY A 1 130 ? 29.045 -13.387 -26.344 1.00 50.75 130 GLY A O 1
ATOM 1076 N N . PRO A 1 131 ? 29.647 -13.022 -28.484 1.00 49.41 131 PRO A N 1
ATOM 1077 C CA . PRO A 1 131 ? 31.021 -12.658 -28.159 1.00 49.41 131 PRO A CA 1
ATOM 1078 C C . PRO A 1 131 ? 31.032 -11.488 -27.172 1.00 49.41 131 PRO A C 1
ATOM 1080 O O . PRO A 1 131 ? 30.583 -10.382 -27.481 1.00 49.41 131 PRO A O 1
ATOM 1083 N N . VAL A 1 132 ? 31.529 -11.751 -25.968 1.00 49.31 132 VAL A N 1
ATOM 1084 C CA . VAL A 1 132 ? 31.838 -10.719 -24.982 1.00 49.31 132 VAL A CA 1
ATOM 1085 C C . VAL A 1 132 ? 33.203 -10.164 -25.372 1.00 49.31 132 VAL A C 1
ATOM 1087 O O . VAL A 1 132 ? 34.121 -10.946 -25.606 1.00 49.31 132 VAL A O 1
ATOM 1090 N N . SER A 1 133 ? 33.341 -8.840 -25.495 1.00 39.28 133 SER A N 1
ATOM 1091 C CA . SER A 1 133 ? 34.661 -8.237 -25.707 1.00 39.28 133 SER A CA 1
ATOM 1092 C C . SER A 1 133 ? 35.603 -8.699 -24.603 1.00 39.28 133 SER A C 1
ATOM 1094 O O . SER A 1 133 ? 35.337 -8.454 -23.425 1.00 39.28 133 SER A O 1
ATOM 1096 N N . GLU A 1 134 ? 36.687 -9.361 -25.000 1.00 42.28 134 GLU A N 1
ATOM 1097 C CA . GLU A 1 134 ? 37.847 -9.558 -24.142 1.00 42.28 134 GLU A CA 1
ATOM 1098 C C . GLU A 1 134 ? 38.342 -8.165 -23.735 1.00 42.28 134 GLU A C 1
ATOM 1100 O O . GLU A 1 134 ? 38.577 -7.308 -24.591 1.00 42.28 134 GLU A O 1
ATOM 1105 N N . VAL A 1 135 ? 38.351 -7.916 -22.425 1.00 40.78 135 VAL A N 1
ATOM 1106 C CA . VAL A 1 135 ? 38.844 -6.671 -21.818 1.00 40.78 135 VAL A CA 1
ATOM 1107 C C . VAL A 1 135 ? 40.354 -6.595 -21.971 1.00 40.78 135 VAL A C 1
ATOM 1109 O O . VAL A 1 135 ? 41.009 -7.622 -21.685 1.00 40.78 135 VAL A O 1
#

pLDDT: mean 87.17, std 16.09, range [39.28, 98.44]

Secondary structure (DSSP, 8-state):
--HHHHHHHHHHHHHHHHT-SS--HHHHHHHHHHHHHHHHHHHHH-TTSPPPHHHHHHTTHHHHHHHH--GGGG-THHHHHHHHHHHHHHTTS-SSSHHHHHHHHHHHHHHHHHTTS---TTTTTS-----PPP-

Sequence (135 aa):
KNPYIQFILDLIEIVKILFAPVVSLQTVSKLKQMIEDHLKKFRQLFPENNVIPKQHYMLHLPSQIIALGPVIRHMCMRFESKHSYFKQWSSKLNFKNVCKSLVNHNQLLECCQSETGTEHPIFVHEKELGPVSEV

Radius of gyration: 23.41 Å; chains: 1; bounding box: 55×48×58 Å